Protein AF-A0A2W4X6H0-F1 (afdb_monomer)

Radius of gyration: 26.63 Å; Cα contacts (8 Å, |Δi|>4): 69; chains: 1; bounding box: 44×29×85 Å

Foldseek 3Di:
DDDDDDDPPDDQDPVNVVVVVVVVVVVVVVVVQPDQPDWDWDQDPVVRAIWTWRARPVVRDTPDIDGDPVRVVVVVVVVVVVCVVVVD

Mean predicted aligned error: 15.48 Å

Solvent-accessible surface area (backbone atoms only — not comparable to full-atom values): 5384 Å² total; per-residue (Å²): 134,86,80,82,77,81,81,78,84,73,75,80,46,76,66,52,54,54,50,50,50,52,50,50,53,52,53,49,51,52,50,61,73,68,50,64,83,41,76,47,78,44,76,38,80,88,78,73,40,49,28,37,37,34,29,40,81,88,78,69,42,77,77,46,77,46,75,32,62,68,59,52,52,51,52,51,51,52,54,50,52,52,31,58,76,71,77,94

Secondary structure (DSSP, 8-state):
-PPPPPPP-PPPPHHHHHHHHHHHHHHHHHHHHTS-SEEEEEEETTTTEEEEEEE-TTT--EEEEEE-HHHHHHHHHHHHHHHHHHT-

Structure (mmCIF, N/CA/C/O backbone):
data_AF-A0A2W4X6H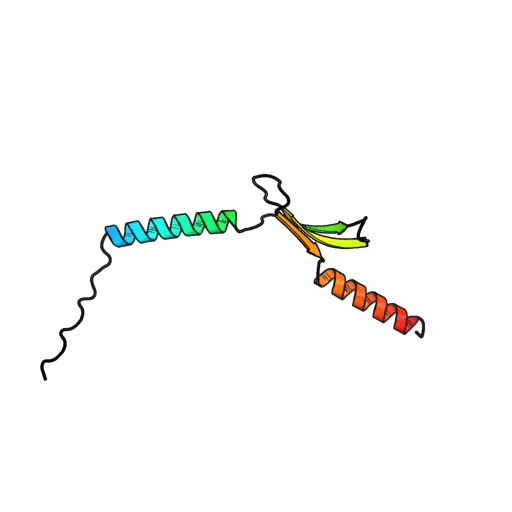0-F1
#
_entry.id   AF-A0A2W4X6H0-F1
#
loop_
_atom_site.group_PDB
_atom_site.id
_atom_site.type_symbol
_atom_site.label_atom_id
_atom_site.label_alt_id
_atom_site.label_comp_id
_atom_site.label_asym_id
_atom_site.label_entity_id
_atom_site.label_seq_id
_atom_site.pdbx_PDB_ins_code
_atom_site.Cartn_x
_atom_site.Cartn_y
_atom_site.Cartn_z
_atom_site.occupancy
_atom_site.B_iso_or_equiv
_atom_site.auth_seq_id
_atom_site.auth_comp_id
_atom_site.auth_asym_id
_atom_site.auth_atom_id
_atom_site.pdbx_PDB_model_num
ATOM 1 N N . MET A 1 1 ? -27.936 -9.166 -58.401 1.00 49.56 1 MET A N 1
ATOM 2 C CA . MET A 1 1 ? -27.158 -9.080 -57.146 1.00 49.56 1 MET A CA 1
ATOM 3 C C . MET A 1 1 ? -25.883 -9.894 -57.337 1.00 49.56 1 MET A C 1
ATOM 5 O O . MET A 1 1 ? -26.014 -11.111 -57.365 1.00 49.56 1 MET A O 1
ATOM 9 N N . PRO A 1 2 ? -24.688 -9.318 -57.573 1.00 47.44 2 PRO A N 1
ATOM 10 C CA . PRO A 1 2 ? -23.484 -10.139 -57.618 1.00 47.44 2 PRO A CA 1
ATOM 11 C C . PRO A 1 2 ? -23.015 -10.449 -56.190 1.00 47.44 2 PRO A C 1
ATOM 13 O O . PRO A 1 2 ? -22.983 -9.573 -55.325 1.00 47.44 2 PRO A O 1
ATOM 16 N N . ALA A 1 3 ? -22.708 -11.724 -55.952 1.00 57.72 3 ALA A N 1
ATOM 17 C CA . ALA A 1 3 ? -22.235 -12.249 -54.680 1.00 57.72 3 ALA A CA 1
ATOM 18 C C . ALA A 1 3 ? -20.813 -11.750 -54.370 1.00 57.72 3 ALA A C 1
ATOM 20 O O . ALA A 1 3 ? -19.947 -11.707 -55.243 1.00 57.72 3 ALA A O 1
ATOM 21 N N . ARG A 1 4 ? -20.586 -11.369 -53.109 1.00 54.38 4 ARG A N 1
ATOM 22 C CA . ARG A 1 4 ? -19.299 -10.896 -52.584 1.00 54.38 4 ARG A CA 1
ATOM 23 C C . ARG A 1 4 ? -18.309 -12.069 -52.555 1.00 54.38 4 ARG A C 1
ATOM 25 O O . ARG A 1 4 ? -18.600 -13.089 -51.936 1.00 54.38 4 ARG A O 1
ATOM 32 N N . ALA A 1 5 ? -17.170 -11.929 -53.232 1.00 60.91 5 ALA A N 1
ATOM 33 C CA . ALA A 1 5 ? -16.102 -12.929 -53.216 1.00 60.91 5 ALA A CA 1
ATOM 34 C C . ALA A 1 5 ? -15.579 -13.153 -51.779 1.00 60.91 5 ALA A C 1
ATOM 36 O O . ALA A 1 5 ? -15.540 -12.190 -51.001 1.00 60.91 5 ALA A O 1
ATOM 37 N N . PRO A 1 6 ? -15.190 -14.388 -51.407 1.00 56.03 6 PRO A N 1
ATOM 38 C CA . PRO A 1 6 ? -14.676 -14.669 -50.074 1.00 56.03 6 PRO A CA 1
ATOM 39 C C . PRO A 1 6 ? -13.352 -13.928 -49.867 1.00 56.03 6 PRO A C 1
ATOM 41 O O . PRO A 1 6 ? -12.471 -13.954 -50.727 1.00 56.03 6 PRO A O 1
ATOM 44 N N . ALA A 1 7 ? -13.225 -13.242 -48.730 1.00 58.66 7 ALA A N 1
ATOM 45 C CA . ALA A 1 7 ? -11.963 -12.641 -48.326 1.00 58.66 7 ALA A CA 1
ATOM 46 C C . ALA A 1 7 ? -10.927 -13.761 -48.164 1.00 58.66 7 ALA A C 1
ATOM 48 O O . ALA A 1 7 ? -11.127 -14.679 -47.369 1.00 58.66 7 ALA A O 1
ATOM 49 N N . LEU A 1 8 ? -9.850 -13.700 -48.947 1.00 53.38 8 LEU A N 1
ATOM 50 C CA . LEU A 1 8 ? -8.708 -14.590 -48.791 1.00 53.38 8 LEU A CA 1
ATOM 51 C C . LEU A 1 8 ? -8.115 -14.339 -47.404 1.00 53.38 8 LEU A C 1
ATOM 53 O O . LEU A 1 8 ? -7.674 -13.231 -47.098 1.00 53.38 8 LEU A O 1
ATOM 57 N N . VAL A 1 9 ? -8.150 -15.363 -46.559 1.00 58.72 9 VAL A N 1
ATOM 58 C CA . VAL A 1 9 ? -7.418 -15.375 -45.297 1.00 58.72 9 VAL A CA 1
ATOM 59 C C . VAL A 1 9 ? -5.946 -15.497 -45.681 1.00 58.72 9 VAL A C 1
ATOM 61 O O . VAL A 1 9 ? -5.476 -16.586 -45.992 1.00 58.72 9 VAL A O 1
ATOM 64 N N . SER A 1 10 ? -5.246 -14.366 -45.781 1.00 59.16 10 SER A N 1
ATOM 65 C CA . SER A 1 10 ? -3.801 -14.373 -46.006 1.00 59.16 10 SER A CA 1
ATOM 66 C C . SER A 1 10 ? -3.119 -14.944 -44.775 1.00 59.16 10 SER A C 1
ATOM 68 O O . SER A 1 10 ? -3.313 -14.436 -43.669 1.00 59.16 10 SER A O 1
ATOM 70 N N . GLU A 1 11 ? -2.307 -15.977 -44.981 1.00 62.91 11 GLU A N 1
ATOM 71 C CA . GLU A 1 11 ? -1.381 -16.451 -43.960 1.00 62.91 11 GLU A CA 1
ATOM 72 C C . GLU A 1 11 ? -0.478 -15.290 -43.511 1.00 62.91 11 GLU A C 1
ATOM 74 O O . GLU A 1 11 ? -0.117 -14.434 -44.336 1.00 62.91 11 GLU A O 1
ATOM 79 N N . PRO A 1 12 ? -0.158 -15.201 -42.208 1.00 65.00 12 PRO A N 1
ATOM 80 C CA . PRO A 1 12 ? 0.663 -14.122 -41.688 1.00 65.00 12 PRO A CA 1
ATOM 81 C C . PRO A 1 12 ? 1.993 -14.114 -42.438 1.00 65.00 12 PRO A C 1
ATOM 83 O O . PRO A 1 12 ? 2.723 -15.101 -42.481 1.00 65.00 12 PRO A O 1
ATOM 86 N N . SER A 1 13 ? 2.290 -12.991 -43.088 1.00 73.06 13 SER A N 1
ATOM 87 C CA . SER A 1 13 ? 3.551 -12.858 -43.803 1.00 73.06 13 SER A CA 1
ATOM 88 C C . SER A 1 13 ? 4.711 -12.877 -42.798 1.00 73.06 13 SER A C 1
ATOM 90 O O . SER A 1 13 ? 4.542 -12.444 -41.655 1.00 73.06 13 SER A O 1
ATOM 92 N N . PRO A 1 14 ? 5.926 -13.267 -43.210 1.00 77.81 14 PRO A N 1
ATOM 93 C CA . PRO A 1 14 ? 7.106 -13.175 -42.346 1.00 77.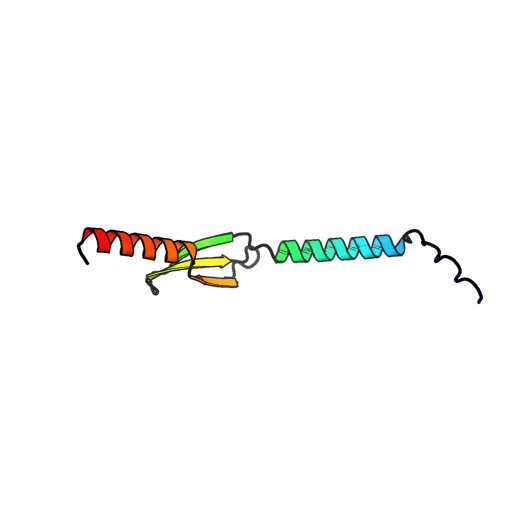81 14 PRO A CA 1
ATOM 94 C C . PRO A 1 14 ? 7.334 -11.762 -41.775 1.00 77.81 14 PRO A C 1
ATOM 96 O O . PRO A 1 14 ? 7.892 -11.595 -40.692 1.00 77.81 14 PRO A O 1
ATOM 99 N N . ALA A 1 15 ? 6.867 -10.726 -42.483 1.00 77.62 15 ALA A N 1
ATOM 100 C CA . ALA A 1 15 ? 6.882 -9.348 -42.002 1.00 77.62 15 ALA A CA 1
ATOM 101 C C . ALA A 1 15 ? 5.840 -9.086 -40.896 1.00 77.62 15 ALA A C 1
ATOM 103 O O . ALA A 1 15 ? 6.123 -8.320 -39.976 1.00 77.62 15 ALA A O 1
ATOM 104 N N . ALA A 1 16 ? 4.667 -9.725 -40.960 1.00 78.69 16 ALA A N 1
ATOM 105 C CA . ALA A 1 16 ? 3.649 -9.659 -39.914 1.00 78.69 16 ALA A CA 1
ATOM 106 C C . ALA A 1 16 ? 4.134 -10.339 -38.624 1.00 78.69 16 ALA A C 1
ATOM 108 O O . ALA A 1 16 ? 4.051 -9.735 -37.558 1.00 78.69 16 ALA A O 1
ATOM 109 N N . GLU A 1 17 ? 4.756 -11.518 -38.726 1.00 80.62 17 GLU A N 1
ATOM 110 C CA . GLU A 1 17 ? 5.361 -12.186 -37.565 1.00 80.62 17 GLU A CA 1
ATOM 111 C C . GLU A 1 17 ? 6.492 -11.358 -36.937 1.00 80.62 17 GLU A C 1
ATOM 113 O O . GLU A 1 17 ? 6.621 -11.287 -35.716 1.00 80.62 17 GLU A O 1
ATOM 118 N N . ALA A 1 18 ? 7.328 -10.711 -37.757 1.00 79.56 18 ALA A N 1
ATOM 119 C CA . ALA A 1 18 ? 8.401 -9.852 -37.262 1.00 79.56 18 ALA A CA 1
ATOM 120 C C . ALA A 1 18 ? 7.863 -8.593 -36.559 1.00 79.56 18 ALA A C 1
ATOM 122 O O . ALA A 1 18 ? 8.444 -8.144 -35.570 1.00 79.56 18 ALA A O 1
ATOM 123 N N . ALA A 1 19 ? 6.759 -8.021 -37.047 1.00 77.50 19 ALA A N 1
ATOM 124 C CA . ALA A 1 19 ? 6.094 -6.897 -36.396 1.00 77.50 19 ALA A CA 1
ATOM 125 C C . ALA A 1 19 ? 5.475 -7.313 -35.053 1.00 77.50 19 ALA A C 1
ATOM 127 O O . ALA A 1 19 ? 5.640 -6.605 -34.061 1.00 77.50 19 ALA A O 1
ATOM 128 N N . GLU A 1 20 ? 4.835 -8.480 -35.001 1.00 82.00 20 GLU A N 1
ATOM 129 C CA . GLU A 1 20 ? 4.233 -9.018 -33.781 1.00 82.00 20 GLU A CA 1
ATOM 130 C C . GLU A 1 20 ? 5.289 -9.331 -32.712 1.00 82.00 20 GLU A C 1
ATOM 132 O O . GLU A 1 20 ? 5.112 -8.958 -31.553 1.00 82.00 20 GLU A O 1
ATOM 137 N N . ARG A 1 21 ? 6.445 -9.893 -33.099 1.00 81.12 21 ARG A N 1
ATOM 138 C CA . ARG A 1 21 ? 7.585 -10.086 -32.183 1.00 81.12 21 ARG A CA 1
ATOM 139 C C . ARG A 1 21 ? 8.095 -8.768 -31.608 1.00 81.12 21 ARG A C 1
ATOM 141 O O . ARG A 1 21 ? 8.241 -8.661 -30.397 1.00 81.12 21 ARG A O 1
ATOM 148 N N . ARG A 1 22 ? 8.279 -7.739 -32.441 1.00 80.69 22 ARG A N 1
ATOM 149 C CA . ARG A 1 22 ? 8.709 -6.408 -31.970 1.00 80.69 22 ARG A CA 1
ATOM 150 C C . ARG A 1 22 ? 7.694 -5.773 -31.022 1.00 80.69 22 ARG A C 1
ATOM 152 O O . ARG A 1 22 ? 8.079 -5.138 -30.046 1.00 80.69 22 ARG A O 1
ATOM 159 N N . MET A 1 23 ? 6.400 -5.942 -31.292 1.00 77.69 23 MET A N 1
ATOM 160 C CA . MET A 1 23 ? 5.345 -5.458 -30.400 1.00 77.69 23 MET A CA 1
ATOM 161 C C . MET A 1 23 ? 5.324 -6.223 -29.076 1.00 77.69 23 MET A C 1
ATOM 163 O O . MET A 1 23 ? 5.171 -5.603 -28.027 1.00 77.69 23 MET A O 1
ATOM 167 N N . ALA A 1 24 ? 5.517 -7.543 -29.106 1.00 79.81 24 ALA A N 1
ATOM 168 C CA . ALA A 1 24 ? 5.605 -8.368 -27.907 1.00 79.81 24 ALA A CA 1
ATOM 169 C C . ALA A 1 24 ? 6.841 -8.020 -27.060 1.00 79.81 24 ALA A C 1
ATOM 171 O O . ALA A 1 24 ? 6.721 -7.888 -25.845 1.00 79.81 24 ALA A O 1
ATOM 172 N N . GLU A 1 25 ? 7.998 -7.801 -27.689 1.00 79.44 25 GLU A N 1
ATOM 173 C CA . GLU A 1 25 ? 9.234 -7.348 -27.036 1.00 79.44 25 GLU A CA 1
ATOM 174 C C . GLU A 1 25 ? 9.049 -5.972 -26.384 1.00 79.44 25 GLU A C 1
ATOM 176 O O . GLU A 1 25 ? 9.364 -5.788 -25.209 1.00 79.44 25 GLU A O 1
ATOM 181 N N . HIS A 1 26 ? 8.449 -5.023 -27.105 1.00 73.50 26 HIS A N 1
ATOM 182 C CA . HIS A 1 26 ? 8.158 -3.690 -26.579 1.00 73.50 26 HIS A CA 1
ATOM 183 C C . HIS A 1 26 ? 7.135 -3.729 -25.429 1.00 73.50 26 HIS A C 1
ATOM 185 O O . HIS A 1 26 ? 7.301 -3.057 -24.413 1.00 73.50 26 HIS A O 1
ATOM 191 N N . ALA A 1 27 ? 6.088 -4.550 -25.540 1.00 73.44 27 ALA A N 1
ATOM 192 C CA . ALA A 1 27 ? 5.108 -4.742 -24.472 1.00 73.44 27 ALA A CA 1
ATOM 193 C C . ALA A 1 27 ? 5.711 -5.442 -23.241 1.00 73.44 27 ALA A C 1
ATOM 195 O O . ALA A 1 27 ? 5.314 -5.146 -22.113 1.00 73.44 27 ALA A O 1
ATOM 196 N N . ALA A 1 28 ? 6.668 -6.352 -23.439 1.00 72.50 28 ALA A N 1
ATOM 197 C CA . ALA A 1 28 ? 7.406 -7.000 -22.361 1.00 72.50 28 ALA A CA 1
ATOM 198 C C . ALA A 1 28 ? 8.331 -6.012 -21.633 1.00 72.50 28 ALA A C 1
ATOM 200 O O . ALA A 1 28 ? 8.345 -6.014 -20.405 1.00 72.50 28 ALA A O 1
ATOM 201 N N . MET A 1 29 ? 9.022 -5.127 -22.363 1.00 65.88 29 MET A N 1
ATOM 202 C CA . MET A 1 29 ? 9.810 -4.038 -21.768 1.00 65.88 29 MET A CA 1
ATOM 203 C C . MET A 1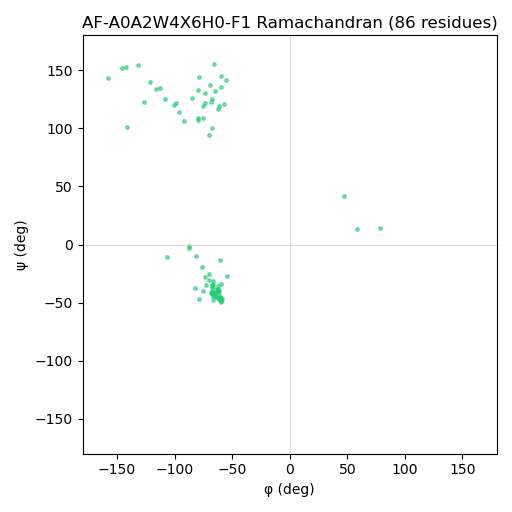 29 ? 8.940 -3.102 -20.925 1.00 65.88 29 MET A C 1
ATOM 205 O O . MET A 1 29 ? 9.244 -2.873 -19.759 1.00 65.88 29 MET A O 1
ATOM 209 N N . LEU A 1 30 ? 7.806 -2.645 -21.464 1.00 64.62 30 LEU A N 1
ATOM 210 C CA . LEU A 1 30 ? 6.880 -1.787 -20.718 1.00 64.62 30 LEU A CA 1
ATOM 211 C C . LEU A 1 30 ? 6.297 -2.484 -19.481 1.00 64.62 30 LEU A C 1
ATOM 213 O O . LEU A 1 30 ? 6.077 -1.845 -18.457 1.00 64.62 30 LEU A O 1
ATOM 217 N N . ARG A 1 31 ? 6.039 -3.798 -19.545 1.00 63.16 31 ARG A N 1
ATOM 218 C CA . ARG A 1 31 ? 5.601 -4.576 -18.373 1.00 63.16 31 ARG A CA 1
ATOM 219 C C . ARG A 1 31 ? 6.686 -4.703 -17.310 1.00 63.16 31 ARG A C 1
ATOM 221 O O . ARG A 1 31 ? 6.342 -4.68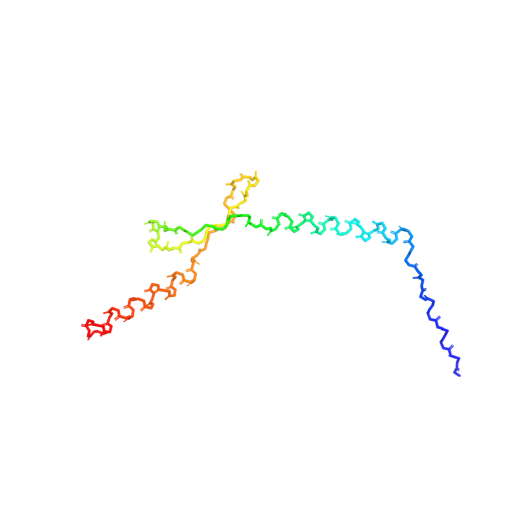8 -16.134 1.00 63.16 31 ARG A O 1
ATOM 228 N N . ALA A 1 32 ? 7.945 -4.842 -17.717 1.00 61.75 32 ALA A N 1
ATOM 229 C CA . ALA A 1 32 ? 9.074 -4.879 -16.797 1.00 61.75 32 ALA A CA 1
ATOM 230 C C . ALA A 1 32 ? 9.274 -3.520 -16.103 1.00 61.75 32 ALA A C 1
ATOM 232 O O . ALA A 1 32 ?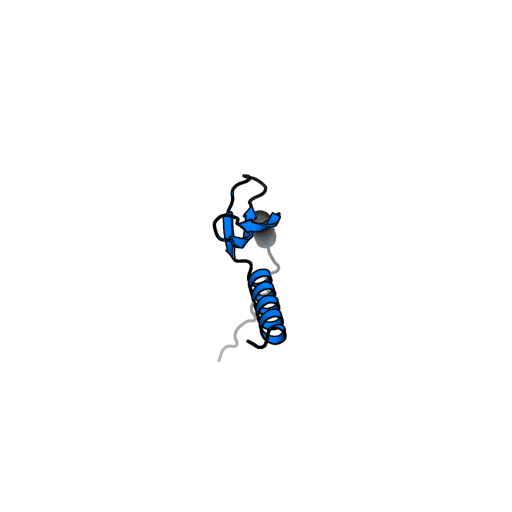 9.479 -3.490 -14.898 1.00 61.75 32 ALA A O 1
ATOM 233 N N . GLU A 1 33 ? 9.118 -2.404 -16.821 1.00 59.44 33 GLU A N 1
ATOM 234 C CA . GLU A 1 33 ? 9.169 -1.052 -16.234 1.00 59.44 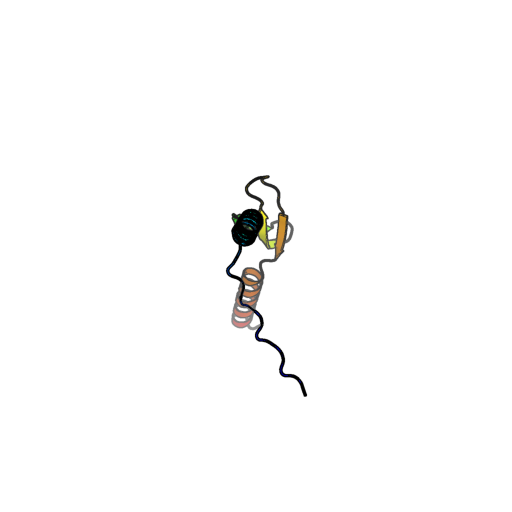33 GLU A CA 1
ATOM 235 C C . GLU A 1 33 ? 7.959 -0.736 -15.338 1.00 59.44 33 GLU A C 1
ATOM 237 O O . GLU A 1 33 ? 8.065 0.021 -14.376 1.00 59.44 33 GLU A O 1
ATOM 242 N N . ALA A 1 34 ? 6.789 -1.309 -15.635 1.00 56.62 34 ALA A N 1
ATOM 24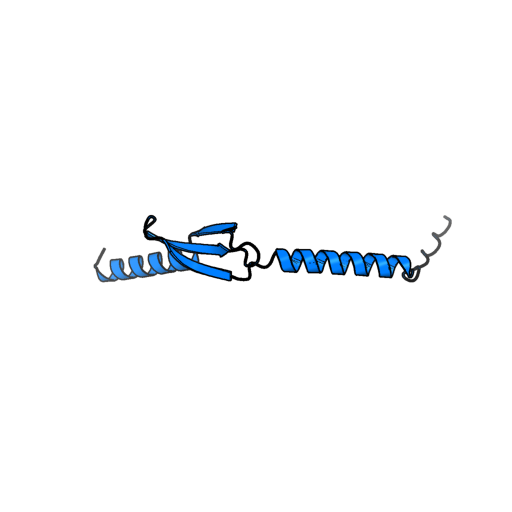3 C CA . ALA A 1 34 ? 5.550 -1.023 -14.915 1.00 56.62 34 ALA A CA 1
ATOM 244 C C . ALA A 1 34 ? 5.309 -1.898 -13.672 1.00 56.62 34 ALA A C 1
ATOM 246 O O . ALA A 1 34 ? 4.296 -1.698 -12.994 1.00 56.62 34 ALA A O 1
ATOM 247 N N . MET A 1 35 ? 6.179 -2.866 -13.361 1.00 58.25 35 MET A N 1
ATOM 248 C CA . MET A 1 35 ? 6.084 -3.627 -12.116 1.00 58.25 35 MET A CA 1
ATOM 249 C C . MET A 1 35 ? 6.927 -2.955 -11.030 1.00 58.25 35 MET A C 1
ATOM 251 O O . MET A 1 35 ? 8.150 -3.047 -11.058 1.00 58.25 35 MET A O 1
ATOM 255 N N . PRO A 1 36 ? 6.309 -2.281 -10.043 1.00 59.62 36 PRO A N 1
ATOM 256 C CA . PRO A 1 36 ? 7.048 -1.821 -8.884 1.00 59.62 36 PRO A CA 1
ATOM 257 C C . PRO A 1 36 ? 7.493 -3.048 -8.087 1.00 59.62 36 PRO A C 1
ATOM 259 O O . PRO A 1 36 ? 6.718 -3.624 -7.322 1.00 59.62 36 PRO A O 1
ATOM 262 N N . ASP A 1 37 ? 8.752 -3.436 -8.263 1.00 61.78 37 ASP A N 1
ATOM 263 C CA . ASP A 1 37 ? 9.366 -4.603 -7.619 1.00 61.78 37 ASP A CA 1
ATOM 264 C C . ASP A 1 37 ? 9.368 -4.511 -6.083 1.00 61.78 37 ASP A C 1
ATOM 266 O O . ASP A 1 37 ? 9.599 -5.504 -5.388 1.00 61.78 37 ASP A O 1
ATOM 270 N N . LYS A 1 38 ? 9.092 -3.326 -5.516 1.00 61.00 38 LYS A N 1
ATOM 271 C CA . LYS A 1 38 ? 9.033 -3.134 -4.069 1.00 61.00 38 LYS A CA 1
ATOM 272 C C . LYS A 1 38 ? 7.914 -2.182 -3.647 1.00 61.00 38 LYS A C 1
ATOM 274 O O . LYS A 1 38 ? 8.049 -0.960 -3.683 1.00 61.00 38 LYS A O 1
ATOM 279 N N . ALA A 1 39 ? 6.816 -2.770 -3.181 1.00 69.12 39 ALA A N 1
ATOM 280 C CA . ALA A 1 39 ? 5.787 -2.077 -2.416 1.00 69.12 39 ALA A CA 1
ATOM 281 C C . ALA A 1 39 ? 6.050 -2.291 -0.917 1.00 69.12 39 ALA A C 1
ATOM 283 O O . ALA A 1 39 ? 5.943 -3.410 -0.419 1.00 69.12 39 ALA A O 1
ATOM 284 N N . GLU A 1 40 ? 6.387 -1.226 -0.190 1.00 78.31 40 GLU A N 1
ATOM 285 C CA . GLU A 1 40 ? 6.645 -1.289 1.253 1.00 78.31 40 GLU A CA 1
ATOM 286 C C . GLU A 1 40 ? 5.564 -0.523 2.021 1.00 78.31 40 GLU A C 1
ATOM 288 O O . GLU A 1 40 ? 5.209 0.599 1.657 1.00 78.31 40 GLU A O 1
ATOM 293 N N . VAL A 1 41 ? 5.045 -1.118 3.098 1.00 78.75 41 VAL A N 1
ATOM 294 C CA . VAL A 1 41 ? 4.153 -0.432 4.042 1.00 78.75 41 VAL A CA 1
ATOM 295 C C . VAL A 1 41 ? 4.969 0.017 5.240 1.00 78.75 41 VAL A C 1
ATOM 297 O O . VAL A 1 41 ? 5.570 -0.812 5.920 1.00 78.75 41 VAL A O 1
ATOM 300 N N . ARG A 1 42 ? 4.971 1.319 5.531 1.00 83.06 42 ARG A N 1
ATOM 301 C CA . ARG A 1 42 ? 5.675 1.880 6.695 1.00 83.06 42 ARG A CA 1
ATOM 302 C C . ARG A 1 42 ? 4.776 2.828 7.470 1.00 83.06 42 ARG A C 1
ATOM 304 O O . ARG A 1 42 ? 3.846 3.411 6.912 1.00 83.06 42 ARG A O 1
ATOM 311 N N . LEU A 1 43 ? 5.061 2.983 8.760 1.00 82.00 43 LEU A N 1
ATOM 312 C CA . LEU A 1 43 ? 4.456 4.038 9.564 1.00 82.00 43 LEU A CA 1
ATOM 313 C C . LEU A 1 43 ? 5.125 5.369 9.210 1.00 82.00 43 LEU A C 1
ATOM 315 O O . LEU A 1 43 ? 6.332 5.530 9.380 1.00 82.00 43 LEU A O 1
ATOM 319 N N . ASP A 1 44 ? 4.334 6.313 8.719 1.00 81.75 44 ASP A N 1
ATOM 320 C CA . ASP A 1 44 ? 4.735 7.706 8.592 1.00 81.75 44 ASP A CA 1
ATOM 321 C C . ASP A 1 44 ? 4.602 8.374 9.964 1.00 81.75 44 ASP A C 1
ATOM 323 O O . ASP A 1 44 ? 3.488 8.559 10.458 1.00 81.75 44 ASP A O 1
ATOM 327 N N . ALA A 1 45 ? 5.734 8.692 10.592 1.00 82.56 45 ALA A N 1
ATOM 328 C CA . ALA A 1 45 ? 5.768 9.291 11.922 1.00 82.56 45 ALA A CA 1
ATOM 329 C C . ALA A 1 45 ? 5.254 10.741 11.941 1.00 82.56 45 ALA A C 1
ATOM 331 O O . ALA A 1 45 ? 4.766 11.194 12.971 1.00 82.56 45 ALA A O 1
ATOM 332 N N . GLU A 1 46 ? 5.323 11.467 10.827 1.00 82.50 46 GLU A N 1
ATOM 333 C CA . GLU A 1 46 ? 4.826 12.843 10.758 1.00 82.50 46 GLU A CA 1
ATOM 334 C C . GLU A 1 46 ? 3.302 12.847 10.621 1.00 82.50 46 GLU A C 1
ATOM 336 O O . GLU A 1 46 ? 2.592 13.525 11.359 1.00 82.50 46 GLU A O 1
ATOM 341 N N . ALA A 1 47 ? 2.785 12.013 9.718 1.00 75.12 47 ALA A N 1
ATOM 342 C CA . ALA A 1 47 ? 1.352 11.916 9.466 1.00 75.12 47 ALA A CA 1
ATOM 343 C C . ALA A 1 47 ? 0.617 10.916 10.382 1.00 75.12 47 ALA A C 1
ATOM 345 O O . ALA A 1 47 ? -0.594 10.743 10.230 1.00 75.12 47 ALA A O 1
ATOM 346 N N . GLN A 1 48 ? 1.340 10.235 11.281 1.00 80.06 48 GLN A N 1
ATOM 347 C CA . GLN A 1 48 ? 0.839 9.208 12.209 1.00 80.06 48 GLN A CA 1
ATOM 348 C C . GLN A 1 48 ? -0.065 8.166 11.523 1.00 80.06 48 GLN A C 1
ATOM 350 O O . GLN A 1 48 ? -1.115 7.776 12.036 1.00 80.06 48 GLN A O 1
ATOM 355 N N . ARG A 1 49 ? 0.321 7.722 10.320 1.00 78.81 49 ARG A N 1
ATOM 356 C CA . ARG A 1 49 ? -0.473 6.784 9.508 1.00 78.81 49 ARG A CA 1
ATOM 357 C C . ARG A 1 49 ? 0.399 5.827 8.714 1.00 78.81 49 ARG A C 1
ATOM 359 O O . ARG A 1 49 ? 1.508 6.167 8.313 1.00 78.81 49 ARG A O 1
ATOM 366 N N . PHE A 1 50 ? -0.129 4.640 8.433 1.00 82.69 50 PHE A N 1
ATOM 367 C CA . PHE A 1 50 ? 0.528 3.701 7.532 1.00 82.69 50 PHE A CA 1
ATOM 368 C C . PHE A 1 50 ? 0.399 4.165 6.082 1.00 82.69 50 PHE A C 1
ATOM 370 O O . PHE A 1 50 ? -0.697 4.466 5.599 1.00 82.69 50 PHE A O 1
ATOM 377 N N . VAL A 1 51 ? 1.525 4.193 5.382 1.00 84.06 51 VAL A N 1
ATOM 378 C CA . VAL A 1 51 ? 1.617 4.572 3.974 1.00 84.06 51 VAL A CA 1
ATOM 379 C C . VAL A 1 51 ? 2.220 3.428 3.176 1.00 84.06 51 VAL A C 1
ATOM 381 O O . VAL A 1 51 ? 3.143 2.758 3.635 1.00 84.06 51 VAL A O 1
ATOM 384 N N . HIS A 1 52 ? 1.678 3.209 1.985 1.00 83.50 52 HIS A N 1
ATOM 385 C CA . HIS A 1 52 ? 2.320 2.419 0.952 1.00 83.50 52 HIS A CA 1
ATOM 386 C C . HIS A 1 52 ? 3.275 3.317 0.177 1.00 83.50 52 HIS A C 1
ATOM 388 O O . HIS A 1 52 ? 2.870 4.356 -0.356 1.00 83.50 52 HIS A O 1
ATOM 394 N N . THR A 1 53 ? 4.523 2.881 0.097 1.00 82.25 53 THR A N 1
ATOM 395 C CA . THR A 1 53 ? 5.554 3.490 -0.729 1.00 82.25 53 THR A CA 1
ATOM 396 C C . THR A 1 53 ? 5.838 2.562 -1.898 1.00 82.25 53 THR A C 1
ATOM 398 O O . THR A 1 53 ? 6.118 1.377 -1.707 1.00 82.25 53 THR A O 1
ATOM 401 N N . LEU A 1 54 ? 5.729 3.109 -3.103 1.00 78.19 54 LEU A N 1
ATOM 402 C CA . LEU A 1 54 ? 6.164 2.474 -4.337 1.00 78.19 54 LEU A CA 1
ATOM 403 C C . LEU A 1 54 ? 7.514 3.070 -4.717 1.00 78.19 54 LEU A C 1
ATOM 405 O O . LEU A 1 54 ? 7.612 4.284 -4.918 1.00 78.19 54 LEU A O 1
ATOM 409 N N . THR A 1 55 ? 8.525 2.214 -4.797 1.00 77.44 55 THR A N 1
ATOM 410 C CA . THR A 1 55 ? 9.895 2.595 -5.143 1.00 77.44 55 THR A CA 1
ATOM 411 C C . THR A 1 55 ? 10.283 1.925 -6.453 1.00 77.44 55 THR A C 1
ATOM 413 O O . THR A 1 55 ? 10.047 0.728 -6.622 1.00 77.44 55 THR A O 1
ATOM 416 N N . ASP A 1 56 ? 10.883 2.692 -7.357 1.00 71.38 56 ASP A N 1
ATOM 417 C CA . ASP A 1 56 ? 11.560 2.156 -8.534 1.00 71.38 56 ASP A CA 1
ATOM 418 C C . ASP A 1 56 ? 12.882 1.515 -8.094 1.00 71.38 56 ASP A C 1
ATOM 420 O O . ASP A 1 56 ? 13.723 2.153 -7.460 1.00 71.38 56 ASP A O 1
ATOM 424 N N . THR A 1 57 ? 13.069 0.232 -8.384 1.00 67.06 57 THR A N 1
ATOM 425 C CA . THR A 1 57 ? 14.269 -0.516 -7.991 1.00 67.06 57 THR A CA 1
ATOM 426 C C . THR A 1 57 ? 15.492 -0.192 -8.846 1.00 67.06 57 THR A C 1
ATOM 428 O O . THR A 1 57 ? 16.610 -0.428 -8.390 1.00 67.06 57 THR A O 1
ATOM 431 N N . SER A 1 58 ? 15.306 0.374 -10.042 1.00 74.00 58 SER A N 1
ATOM 432 C CA . SER A 1 58 ? 16.389 0.729 -10.968 1.00 74.00 58 SER A CA 1
ATOM 433 C C . SER A 1 58 ? 17.034 2.077 -10.635 1.00 74.00 58 SER A C 1
ATOM 435 O O . SER A 1 58 ? 18.253 2.223 -10.710 1.00 74.00 58 SER A O 1
ATOM 437 N N . THR A 1 59 ? 16.225 3.045 -10.203 1.00 77.19 59 THR A N 1
ATOM 438 C CA . THR A 1 59 ? 16.656 4.416 -9.883 1.00 77.19 59 THR A CA 1
ATOM 439 C C . THR A 1 59 ? 16.688 4.701 -8.381 1.00 77.19 59 THR A C 1
ATOM 441 O O . THR A 1 59 ? 17.233 5.718 -7.956 1.00 77.19 59 THR A O 1
ATOM 444 N N . ALA A 1 60 ? 16.125 3.801 -7.566 1.00 72.31 60 ALA A N 1
ATOM 445 C CA . ALA A 1 60 ? 15.855 3.991 -6.140 1.00 72.31 60 ALA A CA 1
ATOM 446 C C . ALA A 1 60 ? 14.934 5.189 -5.827 1.00 72.31 60 ALA A C 1
ATOM 448 O O . ALA A 1 60 ? 14.811 5.588 -4.664 1.00 72.31 60 ALA A O 1
ATOM 449 N N . GLU A 1 61 ? 14.260 5.751 -6.832 1.00 77.44 61 GLU A N 1
ATOM 450 C CA . GLU A 1 61 ? 13.358 6.880 -6.645 1.00 77.44 61 GLU A CA 1
ATOM 451 C C . GLU A 1 61 ? 11.995 6.445 -6.094 1.00 77.44 61 GLU A C 1
ATOM 453 O O . GLU A 1 61 ? 11.443 5.387 -6.414 1.00 77.44 61 GLU A O 1
ATOM 458 N N . MET A 1 62 ? 11.423 7.295 -5.238 1.00 77.81 62 MET A N 1
ATOM 459 C CA . MET A 1 62 ? 10.071 7.111 -4.722 1.00 77.81 62 MET A CA 1
ATOM 460 C C . MET A 1 62 ? 9.061 7.580 -5.768 1.00 77.81 62 MET A C 1
ATOM 462 O O . MET A 1 62 ? 8.857 8.777 -5.948 1.00 77.81 62 MET A O 1
ATOM 466 N N . LEU A 1 63 ? 8.373 6.637 -6.406 1.00 76.44 63 LEU A N 1
ATOM 467 C CA . LEU A 1 63 ? 7.374 6.935 -7.430 1.00 76.44 63 LEU A CA 1
ATOM 468 C C . LEU A 1 63 ? 6.069 7.451 -6.823 1.00 76.44 63 LEU A C 1
ATOM 470 O O . LEU A 1 63 ? 5.410 8.332 -7.376 1.00 76.44 63 LEU A O 1
ATOM 474 N N . ARG A 1 64 ? 5.643 6.869 -5.694 1.00 76.81 64 ARG A N 1
ATOM 475 C CA . ARG A 1 64 ? 4.354 7.216 -5.086 1.00 76.81 64 ARG A CA 1
ATOM 476 C C . ARG A 1 64 ? 4.297 6.878 -3.605 1.00 76.81 64 ARG A C 1
ATOM 478 O O . ARG A 1 64 ? 4.759 5.823 -3.181 1.00 76.81 64 ARG A O 1
ATOM 485 N N . LYS A 1 65 ? 3.629 7.743 -2.842 1.00 79.75 65 LYS A N 1
ATOM 486 C CA . LYS A 1 65 ? 3.289 7.546 -1.429 1.00 79.75 65 LYS A CA 1
ATOM 487 C C . LYS A 1 65 ? 1.790 7.754 -1.252 1.00 79.75 65 LYS A C 1
ATOM 489 O O . LYS A 1 65 ? 1.276 8.811 -1.612 1.00 79.75 65 LYS A O 1
ATOM 494 N N . TYR A 1 66 ? 1.076 6.764 -0.728 1.00 78.75 66 TYR A N 1
ATOM 495 C CA . TYR A 1 66 ? -0.367 6.869 -0.489 1.00 78.75 66 TYR A CA 1
ATOM 496 C C . TYR A 1 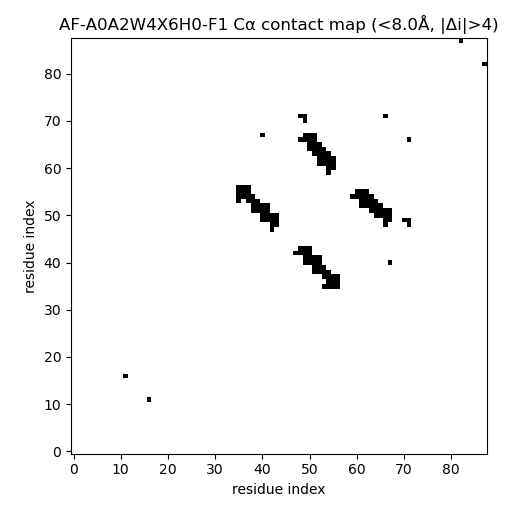66 ? -0.772 6.178 0.817 1.00 78.75 66 TYR A C 1
ATOM 498 O O . TYR A 1 66 ? -0.086 5.256 1.257 1.00 78.75 66 TYR A O 1
ATOM 506 N N . PRO A 1 67 ? -1.859 6.614 1.478 1.00 79.69 67 PRO A N 1
ATOM 507 C CA . PRO A 1 67 ? -2.350 5.949 2.681 1.00 79.69 67 PRO A CA 1
ATOM 508 C C . PRO A 1 67 ? -2.707 4.488 2.385 1.00 79.69 67 PRO A C 1
ATOM 510 O O . PRO A 1 67 ? -3.365 4.206 1.386 1.00 79.69 67 PRO A O 1
ATOM 513 N N . SER A 1 68 ? -2.301 3.562 3.254 1.00 81.62 68 SER A N 1
ATOM 514 C CA . SER A 1 68 ? -2.715 2.161 3.129 1.00 81.62 68 SER A CA 1
ATOM 515 C C . SER A 1 68 ? -4.169 2.017 3.581 1.00 81.62 68 SER A C 1
ATOM 517 O O . SER A 1 68 ? -4.472 2.125 4.769 1.00 81.62 68 SER A O 1
ATOM 519 N N . GLU A 1 69 ? -5.076 1.777 2.634 1.00 80.62 69 GLU A N 1
ATOM 520 C CA . GLU A 1 69 ? -6.509 1.644 2.915 1.00 80.62 69 GLU A CA 1
ATOM 521 C C . GLU A 1 69 ? -6.809 0.442 3.821 1.00 80.62 69 GLU A C 1
ATOM 523 O O . GLU A 1 69 ? -7.602 0.560 4.752 1.00 80.62 69 GLU A O 1
ATOM 528 N N . ALA A 1 70 ? -6.099 -0.676 3.637 1.00 79.62 70 ALA A N 1
ATOM 529 C CA . ALA A 1 70 ? -6.225 -1.855 4.492 1.00 79.62 70 ALA A CA 1
ATOM 530 C C . ALA A 1 70 ? -5.818 -1.567 5.950 1.00 79.62 70 ALA A C 1
ATOM 532 O O . ALA A 1 70 ? -6.557 -1.904 6.874 1.00 79.62 70 ALA A O 1
ATOM 533 N N . GLN A 1 71 ? -4.682 -0.893 6.170 1.00 78.75 71 GLN A N 1
ATOM 534 C CA . GLN A 1 71 ? -4.240 -0.507 7.519 1.00 78.75 71 GLN A CA 1
ATOM 535 C C . GLN A 1 71 ? -5.161 0.548 8.146 1.00 78.75 71 GLN A C 1
ATOM 537 O O . GLN A 1 71 ? -5.413 0.514 9.350 1.00 78.75 71 GLN A O 1
ATOM 542 N N . LEU A 1 72 ? -5.701 1.467 7.340 1.00 81.19 72 LEU A N 1
ATOM 543 C CA . LEU A 1 72 ? -6.673 2.461 7.794 1.00 81.19 72 LEU A CA 1
ATOM 544 C C . LEU A 1 72 ? -8.007 1.815 8.194 1.00 81.19 72 LEU A C 1
ATOM 546 O O . LEU A 1 72 ? -8.602 2.192 9.201 1.00 81.19 72 LEU A O 1
ATOM 550 N N . ALA A 1 73 ? -8.489 0.843 7.421 1.00 85.19 73 ALA A N 1
ATOM 551 C CA . ALA A 1 73 ? -9.689 0.083 7.748 1.00 85.19 73 ALA A CA 1
ATOM 552 C C . ALA A 1 73 ? -9.486 -0.744 9.025 1.00 85.19 73 ALA A C 1
ATOM 554 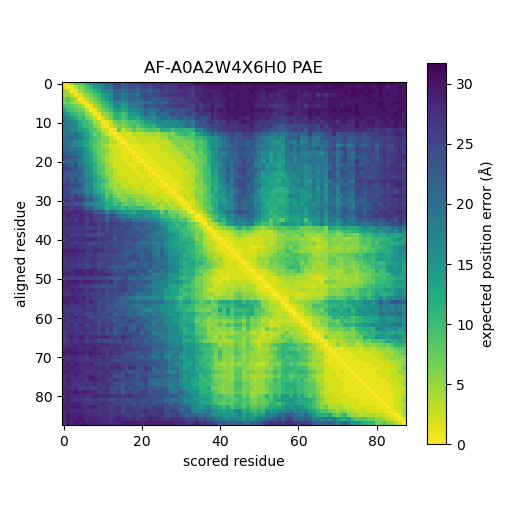O O . ALA A 1 73 ? -10.334 -0.717 9.917 1.00 85.19 73 ALA A O 1
ATOM 555 N N . TYR A 1 74 ? -8.333 -1.408 9.147 1.00 82.81 74 TYR A N 1
ATOM 556 C CA . TYR A 1 74 ? -7.965 -2.165 10.339 1.00 82.81 74 TYR A CA 1
ATOM 557 C C . TYR A 1 74 ? -7.919 -1.279 11.592 1.00 82.81 74 TYR A C 1
ATOM 559 O O . TYR A 1 74 ? -8.565 -1.595 12.590 1.00 82.81 74 TYR A O 1
ATOM 567 N N . SER A 1 75 ? -7.232 -0.131 11.540 1.00 79.94 75 SER A N 1
ATOM 568 C CA . SER A 1 75 ? -7.149 0.781 12.688 1.00 79.94 75 SER A CA 1
ATOM 569 C C . SER A 1 75 ? -8.521 1.320 13.098 1.00 79.94 75 SER A C 1
ATOM 571 O O . SER A 1 75 ? -8.835 1.371 14.288 1.00 79.94 75 SER A O 1
ATOM 573 N N . ARG A 1 76 ? -9.385 1.650 12.128 1.00 85.31 76 ARG A N 1
ATOM 574 C CA . ARG A 1 76 ? -10.775 2.061 12.384 1.00 85.31 76 ARG A CA 1
ATOM 575 C C . ARG A 1 76 ? -11.578 0.963 13.075 1.00 85.31 76 ARG A C 1
ATOM 577 O O . ARG A 1 76 ? -12.298 1.269 14.024 1.00 85.31 76 ARG A O 1
ATOM 584 N N . ALA A 1 77 ? -11.443 -0.286 12.635 1.00 86.94 77 ALA A N 1
ATOM 585 C CA . ALA A 1 77 ? -12.135 -1.423 13.234 1.00 86.94 77 ALA A CA 1
ATOM 586 C C . ALA A 1 77 ? -11.684 -1.667 14.682 1.00 86.94 77 ALA A C 1
ATOM 588 O O . ALA A 1 77 ? -12.524 -1.806 15.568 1.00 86.94 77 ALA A O 1
ATOM 589 N N . VAL A 1 78 ? -10.373 -1.630 14.945 1.00 84.81 78 VAL A N 1
ATOM 590 C CA . VAL A 1 78 ? -9.824 -1.761 16.305 1.00 84.81 78 VAL A CA 1
ATOM 591 C C . VAL A 1 78 ? -10.330 -0.638 17.211 1.00 84.81 78 VAL A C 1
ATOM 593 O O . VAL A 1 78 ? -10.819 -0.907 18.303 1.00 84.81 78 VAL A O 1
ATOM 596 N N . MET A 1 79 ? -10.283 0.617 16.758 1.00 86.75 79 MET A N 1
ATOM 597 C CA . MET A 1 79 ? -10.761 1.755 17.554 1.00 86.75 79 MET A CA 1
ATOM 598 C C . MET A 1 79 ? -12.276 1.727 17.782 1.00 86.75 79 MET A C 1
ATOM 600 O O . MET A 1 79 ? -12.753 2.215 18.804 1.00 86.75 79 MET A O 1
ATOM 604 N N . ALA A 1 80 ? -13.056 1.192 16.840 1.00 90.94 80 ALA A N 1
ATOM 605 C CA . ALA A 1 80 ? -14.483 0.962 17.047 1.00 90.94 80 ALA A CA 1
ATOM 606 C C . ALA A 1 80 ? -14.710 -0.115 18.117 1.00 90.94 80 ALA A C 1
ATOM 608 O O . ALA A 1 80 ? -15.456 0.118 19.061 1.00 90.94 80 ALA A O 1
ATOM 609 N N . TYR A 1 81 ? -14.005 -1.244 18.031 1.00 91.06 81 TYR A N 1
ATOM 610 C CA . TYR A 1 81 ? -14.078 -2.310 19.030 1.00 91.06 81 TYR A CA 1
ATOM 611 C C . TYR A 1 81 ? -13.695 -1.821 20.436 1.00 91.06 81 TYR A C 1
ATOM 613 O O . TYR A 1 81 ? -14.428 -2.046 21.396 1.00 91.06 81 TYR A O 1
ATOM 621 N N . LEU A 1 82 ? -12.592 -1.083 20.570 1.00 92.19 82 LEU A N 1
ATOM 622 C CA . LEU A 1 82 ? -12.176 -0.538 21.863 1.00 92.19 82 LEU A CA 1
ATOM 623 C C . LEU A 1 82 ? -13.216 0.423 22.453 1.00 92.19 82 LEU A C 1
ATOM 625 O O . LEU A 1 82 ? -13.489 0.345 23.648 1.00 92.19 82 LEU A O 1
ATOM 629 N N . ARG A 1 83 ? -13.848 1.271 21.630 1.00 89.81 83 ARG A N 1
ATOM 630 C CA . ARG A 1 83 ? -14.955 2.133 22.079 1.00 89.81 83 ARG A CA 1
ATOM 631 C C . ARG A 1 83 ? -16.134 1.321 22.606 1.00 89.81 83 ARG A C 1
ATOM 633 O O . ARG A 1 83 ? -16.550 1.542 23.739 1.00 89.81 83 ARG A O 1
ATOM 640 N N . THR A 1 84 ? -16.530 0.267 21.885 1.00 92.00 84 THR A N 1
ATOM 641 C CA . THR A 1 84 ? -17.609 -0.622 22.349 1.00 92.00 84 THR A CA 1
ATOM 642 C C . THR A 1 84 ? -17.302 -1.294 23.690 1.00 92.00 84 THR A C 1
ATOM 644 O O . THR A 1 84 ? -18.205 -1.470 24.501 1.00 92.00 84 THR A O 1
ATOM 647 N N . LEU A 1 85 ? -16.034 -1.628 23.967 1.00 90.19 85 LEU A N 1
ATOM 648 C CA . LEU A 1 85 ? -15.617 -2.165 25.269 1.00 90.19 85 LEU A CA 1
ATOM 649 C C . LEU A 1 85 ? -15.589 -1.105 26.378 1.00 90.19 85 LEU A C 1
ATOM 651 O O . LEU A 1 85 ? -15.752 -1.440 27.549 1.00 90.19 85 LEU A O 1
ATOM 655 N N . SER A 1 86 ? -15.364 0.156 26.012 1.00 88.00 86 SER A N 1
ATOM 656 C CA . SER A 1 86 ? -15.286 1.296 26.933 1.00 88.00 86 SER A CA 1
ATOM 657 C C . SER A 1 86 ? -16.666 1.835 27.329 1.00 88.00 86 SER A C 1
ATOM 659 O O . SER A 1 86 ? -16.758 2.645 28.247 1.00 88.00 86 SER A O 1
ATOM 661 N N . GLY A 1 87 ? -17.735 1.378 26.665 1.00 73.12 87 GLY A N 1
ATOM 662 C CA . GLY A 1 87 ? -19.100 1.862 26.878 1.00 73.12 87 GLY A CA 1
ATOM 663 C C . GLY A 1 87 ? -19.402 3.207 26.206 1.00 73.12 87 GLY A C 1
ATOM 664 O O . GLY A 1 87 ? -20.415 3.817 26.546 1.00 73.12 87 GLY A O 1
ATOM 665 N N . GLU A 1 88 ? -18.546 3.650 25.277 1.00 59.22 88 GLU A N 1
ATOM 666 C CA . GLU A 1 88 ? -18.773 4.796 24.377 1.00 59.22 88 GLU A CA 1
ATOM 667 C C . GLU A 1 88 ? -19.269 4.355 22.993 1.00 59.22 88 GLU A C 1
ATOM 669 O O . GLU A 1 88 ? -18.774 3.326 22.467 1.00 59.22 88 GLU A O 1
#

Sequence (88 aa):
MPARAPALVSEPSPAAEAAERRMAEHAAMLRAEAMPDKAEVRLDAEAQRFVHTLTDTSTAEMLRKYPSEAQLAYSRAVMAYLRTLSGE

Nearest PDB structures (foldseek):
  2hc5-assembly1_A  TM=3.618E-01  e=5.869E-01  Bacillus subtilis
  7pic-assembly1_n  TM=3.705E-01  e=1.036E+00  Mycoplasmoides pneumoniae M129
  7pir-assembly1_n  TM=3.631E-01  e=1.421E+00  Mycoplasmoides pneumoniae M129
  5v93-assembly1_O  TM=3.568E-01  e=2.354E+00  Mycobacterium tuberculosis
  3cz8-assembly1_A  TM=3.685E-01  e=2.354E+00  Bacillus subtilis subsp. subtilis str. 168

pLDDT: mean 74.66, std 10.68, range [47.44, 92.19]